Protein AF-A0AAN0LVA3-F1 (afdb_monomer_lite)

pLDDT: mean 95.37, std 3.83, range [64.94, 98.25]

Secondary structure (DSSP, 8-state):
----TTPBPPTTSS-SBHHHHHHHHHHTT--------GGGBHHHHHHHHHHH-------B-HHHHHT-S--------HHHHHHHHHT-

Sequence (88 aa):
MIDELAHTNAPGVRHHKRYQDIEELLHNGINVYTTVNIQHIESLNDVVEVITGVVVNERVPDRIFDEAETIALIDIAPRDLIDRLHAW

Structure (mmCIF, N/CA/C/O backbone):
data_AF-A0AAN0LVA3-F1
#
_entry.id   AF-A0AAN0LVA3-F1
#
loop_
_atom_site.group_PDB
_atom_site.id
_atom_site.type_symbol
_atom_site.label_atom_id
_atom_site.label_alt_id
_atom_site.label_comp_id
_atom_site.label_asym_id
_atom_site.label_entity_id
_atom_site.label_seq_id
_atom_site.pdbx_PDB_ins_code
_atom_site.Cartn_x
_atom_site.Cartn_y
_atom_site.Cartn_z
_atom_site.occupancy
_atom_site.B_iso_or_equiv
_atom_site.auth_seq_id
_atom_site.auth_comp_id
_atom_site.auth_asym_id
_atom_site.auth_atom_id
_atom_site.pdbx_PDB_model_num
ATOM 1 N N . MET A 1 1 ? -10.098 11.058 1.779 1.00 89.25 1 MET A N 1
ATOM 2 C CA . MET A 1 1 ? -8.944 10.468 1.073 1.00 89.25 1 MET A CA 1
ATOM 3 C C . MET A 1 1 ? -7.782 10.453 2.042 1.00 89.25 1 MET A C 1
ATOM 5 O O . MET A 1 1 ? -7.601 11.448 2.734 1.00 89.25 1 MET A O 1
ATOM 9 N N . ILE A 1 2 ? -7.085 9.328 2.145 1.00 95.75 2 ILE A N 1
ATOM 10 C CA . ILE A 1 2 ? -5.951 9.108 3.045 1.00 95.75 2 ILE A CA 1
ATOM 11 C C . ILE A 1 2 ? -4.893 8.366 2.233 1.00 95.75 2 ILE A C 1
ATOM 13 O O . ILE A 1 2 ? -5.130 7.226 1.855 1.00 95.75 2 ILE A O 1
ATOM 17 N N . ASP A 1 3 ? -3.754 8.985 1.947 1.00 95.94 3 ASP A N 1
ATOM 18 C CA . ASP A 1 3 ? -2.699 8.348 1.149 1.00 95.94 3 ASP A CA 1
ATOM 19 C C . ASP A 1 3 ? -1.844 7.364 1.961 1.00 95.94 3 ASP A C 1
ATOM 21 O O . ASP A 1 3 ? -1.874 7.366 3.191 1.00 95.94 3 ASP A O 1
ATOM 25 N N . GLU A 1 4 ? -1.067 6.536 1.260 1.00 95.25 4 GLU A N 1
ATOM 26 C CA . GLU A 1 4 ? -0.063 5.612 1.814 1.00 95.25 4 GLU A CA 1
ATOM 27 C C . GLU A 1 4 ? -0.621 4.619 2.848 1.00 95.25 4 GLU A C 1
ATOM 29 O O . GLU A 1 4 ? -0.253 4.626 4.023 1.00 95.25 4 GLU A O 1
ATOM 34 N N . LEU A 1 5 ? -1.481 3.705 2.410 1.00 97.12 5 LEU A N 1
ATOM 35 C CA . LEU A 1 5 ? -2.095 2.669 3.252 1.00 97.12 5 LEU A CA 1
ATOM 36 C C . LEU A 1 5 ? -1.102 1.917 4.165 1.00 97.12 5 LEU A C 1
ATOM 38 O O . LEU A 1 5 ? -1.420 1.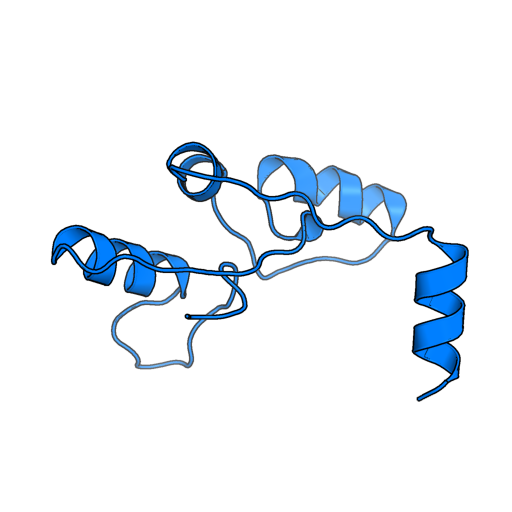582 5.307 1.00 97.12 5 LEU A O 1
ATOM 42 N N . ALA A 1 6 ? 0.108 1.657 3.667 1.00 97.31 6 ALA A N 1
ATOM 43 C CA . ALA A 1 6 ? 1.141 0.902 4.371 1.00 97.31 6 ALA A CA 1
ATOM 44 C C . ALA A 1 6 ? 1.921 1.709 5.421 1.00 97.31 6 ALA A C 1
ATOM 46 O O . ALA A 1 6 ? 2.763 1.135 6.116 1.00 97.31 6 ALA A O 1
ATOM 47 N N . HIS A 1 7 ? 1.655 3.007 5.555 1.00 97.75 7 HIS A N 1
ATOM 48 C CA . HIS A 1 7 ? 2.407 3.905 6.420 1.00 97.75 7 HIS A CA 1
ATOM 49 C C . HIS A 1 7 ? 2.415 3.453 7.889 1.00 97.75 7 HIS A C 1
ATOM 51 O O . HIS A 1 7 ? 1.418 2.971 8.443 1.00 97.75 7 HIS A O 1
ATOM 57 N N . THR A 1 8 ? 3.568 3.615 8.530 1.00 97.88 8 THR A N 1
ATOM 58 C CA . THR A 1 8 ? 3.761 3.470 9.972 1.00 97.88 8 THR A CA 1
ATOM 59 C C . THR A 1 8 ? 3.571 4.820 10.627 1.00 97.88 8 THR A C 1
ATOM 61 O O . THR A 1 8 ? 4.326 5.754 10.373 1.00 97.88 8 THR A O 1
ATOM 64 N N . ASN A 1 9 ? 2.558 4.925 11.477 1.00 97.75 9 ASN A N 1
ATOM 65 C CA . ASN A 1 9 ? 2.233 6.191 12.103 1.00 97.75 9 ASN A CA 1
ATOM 66 C C . ASN A 1 9 ? 3.319 6.627 13.100 1.00 97.75 9 ASN A C 1
ATOM 68 O O . ASN A 1 9 ? 4.106 5.824 13.607 1.00 97.75 9 ASN A O 1
ATOM 72 N N . ALA A 1 10 ? 3.332 7.924 13.409 1.00 97.25 10 ALA A N 1
ATOM 73 C CA . ALA A 1 10 ? 4.277 8.500 14.356 1.00 97.25 10 ALA A CA 1
ATOM 74 C C . ALA A 1 10 ? 4.175 7.853 15.758 1.00 97.25 10 ALA A C 1
ATOM 76 O O . ALA A 1 10 ? 3.086 7.480 16.199 1.00 97.25 10 ALA A O 1
ATOM 77 N N . PRO A 1 11 ? 5.280 7.766 16.519 1.00 96.62 11 PRO A N 1
ATOM 78 C CA . PRO A 1 11 ? 5.241 7.243 17.880 1.00 96.62 11 PRO A CA 1
ATOM 79 C C . PRO A 1 11 ? 4.254 8.004 18.778 1.00 96.62 11 PRO A C 1
ATOM 81 O O . PRO A 1 11 ? 4.164 9.229 18.725 1.00 96.62 11 PRO A O 1
ATOM 84 N N . GLY A 1 12 ? 3.548 7.277 19.648 1.00 95.44 12 GLY A N 1
ATOM 85 C CA . GLY A 1 12 ? 2.626 7.858 20.631 1.00 95.44 12 GLY A CA 1
ATOM 86 C C . GLY A 1 12 ? 1.217 8.159 20.110 1.00 95.44 12 GLY A C 1
ATOM 87 O O . GLY A 1 12 ? 0.370 8.581 20.897 1.00 95.44 12 GLY A O 1
ATOM 88 N N . VAL A 1 13 ? 0.938 7.919 18.826 1.00 96.62 13 VAL A N 1
ATOM 89 C CA . VAL A 1 13 ? -0.437 7.926 18.309 1.00 96.62 13 VAL A CA 1
ATOM 90 C C . VAL A 1 13 ? -1.156 6.612 18.629 1.00 96.62 13 VAL A C 1
ATOM 92 O O . VAL A 1 13 ? -0.529 5.608 18.965 1.00 96.62 13 VAL A O 1
ATOM 95 N N . ARG A 1 14 ? -2.492 6.634 18.555 1.00 97.06 14 ARG A N 1
ATOM 96 C CA . ARG A 1 14 ? -3.359 5.523 18.978 1.00 97.06 14 ARG A CA 1
ATOM 97 C C . ARG A 1 14 ? -3.066 4.216 18.238 1.00 97.06 14 ARG A C 1
ATOM 99 O O . ARG A 1 14 ? -2.985 3.170 18.877 1.00 97.06 14 ARG A O 1
ATOM 106 N N . HIS A 1 15 ? -2.937 4.289 16.917 1.00 98.0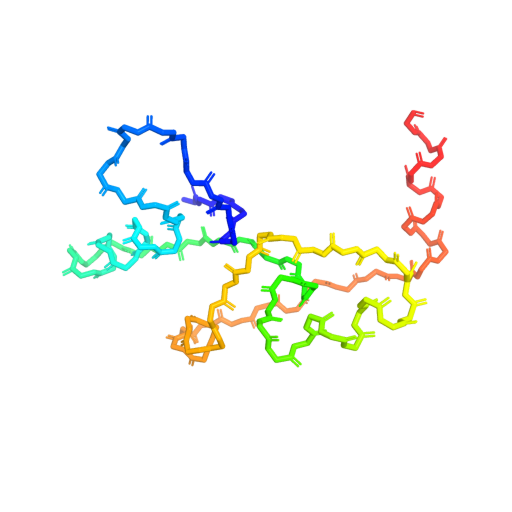6 15 HIS A N 1
ATOM 107 C CA . HIS A 1 15 ? -2.715 3.140 16.045 1.00 98.06 15 HIS A CA 1
ATOM 108 C C . HIS A 1 15 ? -1.307 3.170 15.468 1.00 98.06 15 HIS A C 1
ATOM 110 O O . HIS A 1 15 ? -0.828 4.220 15.048 1.00 98.06 15 HIS A O 1
ATOM 116 N N . HIS A 1 16 ? -0.647 2.016 15.407 1.00 97.25 16 HIS A N 1
ATOM 117 C CA . HIS A 1 16 ? 0.722 1.915 14.896 1.00 97.25 16 HIS A CA 1
ATOM 118 C C . HIS A 1 16 ? 0.784 2.028 13.364 1.00 97.25 16 HIS A C 1
ATOM 120 O O . HIS A 1 16 ? 1.791 2.470 12.810 1.00 97.25 16 HIS A O 1
ATOM 126 N N . LYS A 1 17 ? -0.279 1.626 12.660 1.00 98.00 17 LYS A N 1
ATOM 127 C CA . LYS A 1 17 ? -0.335 1.582 11.194 1.00 98.00 17 LYS A CA 1
ATOM 128 C C . LYS A 1 17 ? -1.528 2.367 10.665 1.00 98.00 17 LYS A C 1
ATOM 130 O O . LYS A 1 17 ? -2.619 2.275 11.220 1.00 98.00 17 LYS A O 1
ATOM 135 N N . ARG A 1 18 ? -1.348 3.032 9.522 1.00 97.88 18 ARG A N 1
ATOM 136 C CA . ARG A 1 18 ? -2.408 3.819 8.876 1.00 97.88 18 ARG A CA 1
ATOM 137 C C . ARG A 1 18 ? -3.610 2.977 8.446 1.00 97.88 18 ARG A C 1
ATOM 139 O O . ARG A 1 18 ? -4.740 3.445 8.541 1.00 97.88 18 ARG A O 1
ATOM 146 N N . TYR A 1 19 ? -3.405 1.715 8.053 1.00 97.62 19 TYR A N 1
ATOM 147 C CA . TYR A 1 19 ? -4.529 0.819 7.760 1.00 97.62 19 TYR A CA 1
ATOM 148 C C . TYR A 1 19 ? -5.459 0.608 8.967 1.00 97.62 19 TYR A C 1
ATOM 150 O O . TYR A 1 19 ? -6.651 0.426 8.769 1.00 97.62 19 TYR A O 1
ATOM 158 N N . GLN A 1 20 ? -4.954 0.688 10.204 1.00 98.19 20 GLN A N 1
ATOM 159 C CA . GLN A 1 20 ? -5.777 0.536 11.411 1.00 98.19 20 GLN A CA 1
ATOM 160 C C . GLN A 1 20 ? -6.646 1.777 11.650 1.00 98.19 20 GLN A C 1
ATOM 162 O O . GLN A 1 20 ? -7.797 1.653 12.066 1.00 98.19 20 GLN A O 1
ATOM 167 N N . ASP A 1 21 ? -6.127 2.973 11.339 1.00 97.94 21 ASP A N 1
ATOM 168 C CA . ASP A 1 21 ? -6.943 4.193 11.328 1.00 97.94 21 ASP A CA 1
ATOM 169 C C . ASP A 1 21 ? -8.072 4.066 10.294 1.00 97.94 21 ASP A C 1
ATOM 171 O O . ASP A 1 21 ? -9.215 4.434 10.557 1.00 97.94 21 ASP A O 1
ATOM 175 N N . ILE A 1 22 ? -7.760 3.516 9.116 1.00 97.50 22 ILE A N 1
ATOM 176 C CA . ILE A 1 22 ? -8.736 3.289 8.045 1.00 97.50 22 ILE A CA 1
ATOM 177 C C . ILE A 1 22 ? -9.790 2.26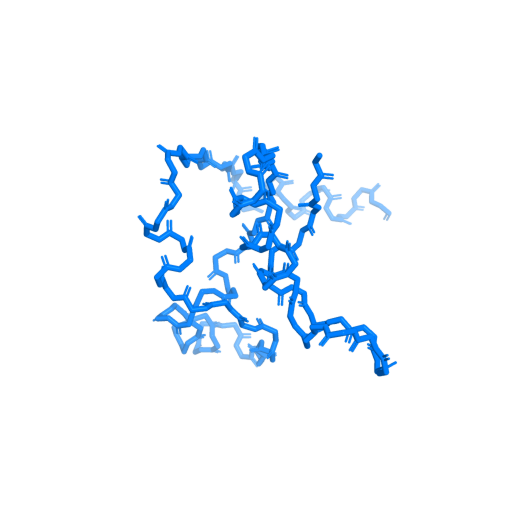3 8.473 1.00 97.50 22 ILE A C 1
ATOM 179 O O . ILE A 1 22 ? -10.975 2.528 8.290 1.00 97.50 22 ILE A O 1
ATOM 183 N N . GLU A 1 23 ? -9.401 1.146 9.092 1.00 97.69 23 GLU A N 1
ATOM 184 C CA . GLU A 1 23 ? -10.341 0.166 9.655 1.00 97.69 23 GLU A CA 1
ATOM 185 C C . GLU A 1 23 ? -11.294 0.816 10.673 1.00 97.69 23 GLU A C 1
ATOM 187 O O . GLU A 1 23 ? -12.499 0.560 10.643 1.00 97.69 23 GLU A O 1
ATOM 192 N N . GLU A 1 24 ? -10.795 1.708 11.537 1.00 98.00 24 GLU A N 1
ATOM 193 C CA . GLU A 1 24 ? -11.642 2.452 12.476 1.00 98.00 24 GLU A CA 1
ATOM 194 C C . GLU A 1 24 ? -12.621 3.392 11.754 1.00 98.00 24 GLU A C 1
ATOM 196 O O . GLU A 1 24 ? -13.795 3.462 12.125 1.00 98.00 24 GLU A O 1
ATOM 201 N N . LEU A 1 25 ? -12.183 4.102 10.712 1.00 97.94 25 LEU A N 1
ATOM 202 C CA . LEU A 1 25 ? -13.068 4.957 9.913 1.00 97.94 25 LEU A CA 1
ATOM 203 C C . LEU A 1 25 ? -14.161 4.140 9.211 1.00 97.94 25 LEU A C 1
ATOM 205 O O . LEU A 1 25 ? -15.337 4.506 9.285 1.00 97.94 25 LEU A O 1
ATOM 209 N N . LEU A 1 26 ? -13.793 3.010 8.605 1.00 97.31 26 LEU A N 1
ATOM 210 C CA . LEU A 1 26 ? -14.729 2.096 7.950 1.00 97.31 26 LEU A CA 1
ATOM 211 C C . LEU A 1 26 ? -15.743 1.523 8.951 1.00 97.31 26 LEU A C 1
ATOM 213 O O . LEU A 1 26 ? -16.938 1.496 8.661 1.00 97.31 26 LEU A O 1
ATOM 217 N N . HIS A 1 27 ? -15.307 1.155 10.162 1.00 97.44 27 HIS A N 1
ATOM 218 C CA . HIS A 1 27 ? -16.200 0.685 11.229 1.00 97.44 27 HIS A CA 1
ATOM 219 C C . HIS A 1 27 ? -17.236 1.741 11.653 1.00 97.44 27 HIS A C 1
ATOM 221 O O . HIS A 1 27 ? -18.344 1.400 12.064 1.00 97.44 27 HIS A O 1
ATOM 227 N N . ASN A 1 28 ? -16.907 3.026 11.506 1.00 98.12 28 ASN A N 1
ATOM 228 C CA . ASN A 1 28 ? -17.817 4.146 11.754 1.00 98.12 28 ASN A CA 1
ATOM 229 C C . ASN A 1 28 ? -18.660 4.538 10.522 1.00 98.12 28 ASN A C 1
ATOM 231 O O . ASN A 1 28 ? -19.331 5.571 10.540 1.00 98.12 28 ASN A O 1
ATOM 235 N N . GLY A 1 29 ? -18.637 3.739 9.451 1.00 97.56 29 GLY A N 1
ATOM 236 C CA . GLY A 1 29 ? -19.401 3.987 8.226 1.00 97.56 29 GLY A CA 1
ATOM 237 C C . GLY A 1 29 ? -18.824 5.093 7.339 1.00 97.56 29 GLY A C 1
ATOM 238 O O . GLY A 1 29 ? -19.549 5.658 6.520 1.00 97.56 29 GLY A O 1
ATOM 239 N N . ILE A 1 30 ? -17.542 5.435 7.502 1.00 98.25 30 ILE A N 1
ATOM 240 C CA . ILE A 1 30 ? -16.860 6.444 6.688 1.00 98.25 30 ILE A CA 1
ATOM 241 C C . ILE A 1 30 ? -16.105 5.744 5.562 1.00 98.25 30 ILE A C 1
ATOM 243 O O . ILE A 1 30 ? -15.145 5.019 5.803 1.00 98.25 30 ILE A O 1
ATOM 247 N N . ASN A 1 31 ? -16.495 6.025 4.320 1.00 97.50 31 ASN A N 1
ATOM 248 C CA . ASN A 1 31 ? -15.805 5.506 3.141 1.00 97.50 31 ASN A CA 1
ATOM 249 C C . ASN A 1 31 ? -14.431 6.168 2.974 1.00 97.50 31 ASN A C 1
ATOM 251 O O . ASN A 1 31 ? -14.303 7.396 3.052 1.00 97.50 31 ASN A O 1
ATOM 255 N N . VAL A 1 32 ? -13.408 5.366 2.679 1.00 97.69 32 VAL A N 1
ATOM 256 C CA . VAL A 1 32 ? -12.029 5.836 2.522 1.00 97.69 32 VAL A CA 1
ATOM 257 C C . VAL A 1 32 ? -11.493 5.479 1.139 1.00 97.69 32 VAL A C 1
ATOM 259 O O . VAL A 1 32 ? -11.561 4.338 0.705 1.00 97.69 32 VAL A O 1
ATOM 262 N N . TYR A 1 33 ? -10.901 6.472 0.478 1.00 97.69 33 TYR A N 1
ATOM 263 C CA . TYR A 1 33 ? -10.026 6.276 -0.677 1.00 97.69 33 TYR A CA 1
ATOM 264 C C . TYR A 1 33 ? -8.577 6.348 -0.210 1.00 97.69 33 TYR A C 1
ATOM 266 O O . TYR A 1 33 ? -8.235 7.288 0.520 1.00 97.69 33 TYR A O 1
ATOM 274 N N . THR A 1 34 ? -7.753 5.396 -0.643 1.00 97.75 34 THR A N 1
ATOM 275 C CA . THR A 1 34 ? -6.334 5.311 -0.288 1.00 97.75 34 THR A CA 1
ATOM 276 C C . THR A 1 34 ? -5.471 4.859 -1.460 1.00 97.75 34 THR A C 1
ATOM 278 O O . THR A 1 34 ? -5.982 4.444 -2.500 1.00 97.75 34 THR A O 1
ATOM 281 N N . THR A 1 35 ? -4.159 4.976 -1.292 1.00 97.12 35 THR A N 1
ATOM 282 C CA . THR A 1 35 ? -3.140 4.627 -2.280 1.00 97.12 35 THR A CA 1
ATOM 283 C C . THR A 1 35 ? -2.122 3.679 -1.654 1.00 97.12 35 THR A C 1
ATOM 285 O O . THR A 1 35 ? -1.770 3.799 -0.478 1.00 97.12 35 THR A O 1
ATOM 288 N N . VAL A 1 36 ? -1.645 2.708 -2.433 1.00 96.12 36 VAL A N 1
ATOM 289 C CA . VAL A 1 36 ? -0.618 1.755 -2.001 1.00 96.12 36 VAL A CA 1
ATOM 290 C C . VAL A 1 36 ? 0.215 1.305 -3.196 1.00 96.12 36 VAL A C 1
ATOM 292 O O . VAL A 1 36 ? -0.323 1.036 -4.266 1.00 96.12 36 VAL A O 1
ATOM 295 N N . ASN A 1 37 ? 1.532 1.215 -3.010 1.00 95.31 37 ASN A N 1
ATOM 296 C CA . ASN A 1 37 ? 2.417 0.555 -3.969 1.00 95.31 37 ASN A CA 1
ATOM 297 C C . ASN A 1 37 ? 2.534 -0.932 -3.617 1.00 95.31 37 ASN A C 1
ATOM 299 O O . ASN A 1 37 ? 2.669 -1.279 -2.442 1.00 95.31 37 ASN A O 1
ATOM 303 N N . ILE A 1 38 ? 2.566 -1.803 -4.628 1.00 93.50 38 ILE A N 1
ATOM 304 C CA . ILE A 1 38 ? 2.552 -3.267 -4.447 1.00 93.50 38 ILE A CA 1
ATOM 305 C C . ILE A 1 38 ? 3.696 -3.806 -3.574 1.00 93.50 38 ILE A C 1
ATOM 307 O O . ILE A 1 38 ? 3.532 -4.821 -2.911 1.00 93.50 38 ILE A O 1
ATOM 311 N N . GLN A 1 39 ? 4.829 -3.099 -3.510 1.00 95.12 39 GLN A N 1
ATOM 312 C CA . GLN A 1 39 ? 5.993 -3.463 -2.691 1.00 95.12 39 GLN A CA 1
ATOM 313 C C . GLN A 1 39 ? 5.706 -3.550 -1.185 1.00 95.12 39 GLN A C 1
ATOM 315 O O . GLN A 1 39 ? 6.468 -4.162 -0.437 1.00 95.12 39 GLN A O 1
ATOM 320 N N . HIS A 1 40 ? 4.623 -2.916 -0.735 1.00 96.38 40 HIS A N 1
ATOM 321 C CA . HIS A 1 40 ? 4.226 -2.914 0.664 1.00 96.38 40 HIS A CA 1
ATOM 322 C C . HIS A 1 40 ? 3.285 -4.070 1.030 1.00 96.38 40 HIS A C 1
ATOM 324 O O . HIS A 1 40 ? 3.042 -4.277 2.216 1.00 96.38 40 HIS A O 1
ATOM 330 N N . ILE A 1 41 ? 2.748 -4.807 0.053 1.00 96.00 41 ILE A N 1
ATOM 331 C CA . ILE A 1 41 ? 1.878 -5.962 0.314 1.00 96.00 41 ILE A CA 1
ATOM 332 C C . ILE A 1 41 ? 2.742 -7.105 0.848 1.00 96.00 41 ILE A C 1
ATOM 334 O O . ILE A 1 41 ? 3.755 -7.448 0.234 1.00 96.00 41 ILE A O 1
ATOM 338 N N . GLU A 1 42 ? 2.362 -7.673 1.995 1.00 95.06 42 GLU A N 1
ATOM 339 C CA . GLU A 1 42 ? 3.167 -8.674 2.709 1.00 95.06 42 GLU A CA 1
ATOM 340 C C . GLU A 1 42 ? 3.566 -9.862 1.825 1.00 95.06 42 GLU A C 1
ATOM 342 O O . GLU A 1 42 ? 4.755 -10.178 1.760 1.00 95.06 42 GLU A O 1
ATOM 347 N N . SER A 1 43 ? 2.632 -10.458 1.078 1.00 95.38 43 SER A N 1
ATOM 348 C CA . SER A 1 43 ? 2.939 -11.583 0.179 1.00 95.38 43 SER A CA 1
ATOM 349 C C . SER A 1 43 ? 3.881 -11.253 -0.987 1.00 95.38 43 SER A C 1
ATOM 351 O O . SER A 1 43 ? 4.532 -12.152 -1.522 1.00 95.38 43 SER A O 1
ATOM 353 N N . LEU A 1 44 ? 3.972 -9.984 -1.396 1.00 93.50 44 LEU A N 1
ATOM 354 C CA . LEU A 1 44 ? 4.793 -9.545 -2.532 1.00 93.50 44 LEU A CA 1
ATOM 355 C C . LEU A 1 44 ? 6.158 -9.002 -2.107 1.00 93.50 44 LEU A C 1
ATOM 357 O O . LEU A 1 44 ? 7.046 -8.837 -2.946 1.00 93.50 44 LEU A O 1
ATOM 361 N N . ASN A 1 45 ? 6.331 -8.724 -0.818 1.00 91.69 45 ASN A N 1
ATOM 362 C CA . ASN A 1 45 ? 7.497 -8.039 -0.286 1.00 91.69 45 ASN A CA 1
ATOM 363 C C . ASN A 1 45 ? 8.807 -8.778 -0.595 1.00 91.69 45 ASN A C 1
ATOM 365 O O . ASN A 1 45 ? 9.728 -8.176 -1.144 1.00 91.69 45 ASN A O 1
ATOM 369 N N . ASP A 1 46 ? 8.851 -10.088 -0.335 1.00 89.75 46 ASP A N 1
ATOM 370 C CA . ASP A 1 46 ? 10.047 -10.914 -0.543 1.00 89.75 46 ASP A CA 1
ATOM 371 C C . ASP A 1 46 ? 10.456 -10.958 -2.024 1.00 89.75 46 ASP A C 1
ATOM 373 O O . ASP A 1 46 ? 11.637 -10.899 -2.364 1.00 89.75 46 ASP A O 1
ATOM 377 N N . VAL A 1 47 ? 9.476 -11.012 -2.932 1.00 94.31 47 VAL A N 1
ATOM 378 C CA . VAL A 1 47 ? 9.728 -11.000 -4.380 1.00 94.31 47 VAL A CA 1
ATOM 379 C C . VAL A 1 47 ? 10.312 -9.656 -4.810 1.00 94.31 47 VAL A C 1
ATOM 381 O O . VAL A 1 47 ? 11.269 -9.617 -5.586 1.00 94.31 47 VAL A O 1
ATOM 384 N N . VAL A 1 48 ? 9.772 -8.550 -4.294 1.00 93.31 48 VAL A N 1
ATOM 385 C CA . VAL A 1 48 ? 10.288 -7.209 -4.590 1.00 93.31 48 VAL A CA 1
ATOM 386 C C . VAL A 1 48 ? 11.700 -7.025 -4.041 1.00 93.31 48 VAL A C 1
ATOM 388 O O . VAL A 1 48 ? 12.555 -6.496 -4.756 1.00 93.31 48 VAL A O 1
ATOM 391 N N . GLU A 1 49 ? 11.980 -7.495 -2.826 1.00 93.12 49 GLU A N 1
ATOM 392 C CA . GLU A 1 49 ? 13.317 -7.434 -2.232 1.00 93.12 49 GLU A CA 1
ATOM 393 C C . GLU A 1 49 ? 14.334 -8.230 -3.063 1.00 93.12 49 GLU A C 1
ATOM 395 O O . GLU A 1 49 ? 15.407 -7.716 -3.368 1.00 93.12 49 GLU A O 1
ATOM 400 N N . VAL A 1 50 ? 13.986 -9.435 -3.526 1.00 95.31 50 VAL A N 1
ATOM 401 C CA . VAL A 1 50 ? 14.863 -10.247 -4.392 1.00 95.31 50 VAL A CA 1
ATO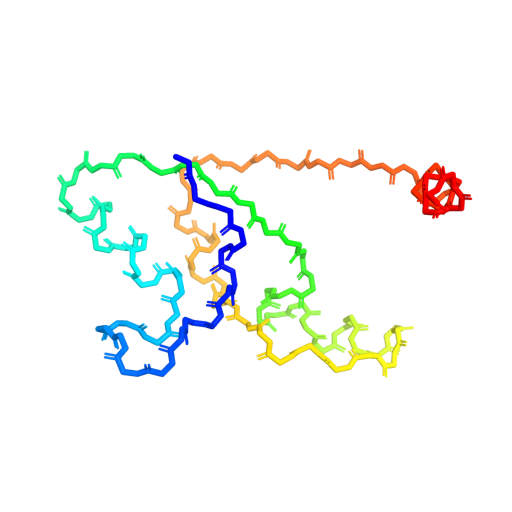M 402 C C . VAL A 1 50 ? 15.170 -9.550 -5.720 1.00 95.31 50 VAL A C 1
ATOM 404 O O . VAL A 1 50 ? 16.304 -9.605 -6.197 1.00 95.31 50 VAL A O 1
ATOM 407 N N . ILE A 1 51 ? 14.178 -8.901 -6.333 1.00 94.31 51 ILE A N 1
ATOM 408 C CA . ILE A 1 51 ? 14.340 -8.239 -7.636 1.00 94.31 51 ILE A CA 1
ATOM 409 C C . ILE A 1 51 ? 15.146 -6.943 -7.508 1.00 94.31 51 ILE A C 1
ATOM 411 O O . ILE A 1 51 ? 15.963 -6.634 -8.375 1.00 94.31 51 ILE A O 1
ATOM 415 N N . THR A 1 52 ? 14.893 -6.163 -6.458 1.00 93.25 52 THR A N 1
ATOM 416 C CA . THR A 1 52 ? 15.417 -4.793 -6.330 1.00 93.25 52 THR A CA 1
ATOM 417 C C . THR A 1 52 ? 16.631 -4.683 -5.410 1.00 93.25 52 THR A C 1
ATOM 419 O O . THR A 1 52 ? 17.372 -3.706 -5.499 1.00 93.25 52 THR A O 1
ATOM 422 N N . GLY A 1 53 ? 16.839 -5.652 -4.516 1.00 94.75 53 GLY A N 1
ATOM 423 C CA . GLY A 1 53 ? 17.802 -5.578 -3.417 1.00 94.75 53 GLY A CA 1
ATOM 424 C C . GLY A 1 53 ? 17.424 -4.572 -2.322 1.00 94.75 53 GLY A C 1
ATOM 425 O O . GLY A 1 53 ? 18.244 -4.294 -1.448 1.00 94.75 53 GLY A O 1
ATOM 426 N N . VAL A 1 54 ? 16.219 -3.990 -2.374 1.00 93.94 54 VAL A N 1
ATOM 427 C CA . VAL A 1 54 ? 15.751 -2.970 -1.428 1.00 93.94 54 VAL A CA 1
ATOM 428 C C . VAL A 1 54 ? 14.796 -3.593 -0.417 1.00 93.94 54 VAL A C 1
ATOM 430 O O . VAL A 1 54 ? 13.758 -4.139 -0.782 1.00 93.94 54 VAL A O 1
ATOM 433 N N . VAL A 1 55 ? 15.124 -3.444 0.868 1.00 92.25 55 VAL A N 1
ATOM 434 C CA . VAL A 1 55 ? 14.277 -3.894 1.979 1.00 92.25 55 VAL A CA 1
ATOM 435 C C . VAL A 1 55 ? 13.155 -2.885 2.221 1.00 92.25 55 VAL A C 1
ATOM 437 O O . VAL A 1 55 ? 13.410 -1.709 2.498 1.00 92.25 55 VAL A O 1
ATOM 440 N N . VAL A 1 56 ? 11.906 -3.349 2.179 1.00 93.75 56 VAL A N 1
ATOM 441 C CA . VAL A 1 56 ? 10.720 -2.524 2.453 1.00 93.75 56 VAL A CA 1
ATOM 442 C C . VAL A 1 56 ? 10.159 -2.870 3.836 1.00 93.75 56 VAL A C 1
ATOM 444 O O . VAL A 1 56 ? 9.545 -3.918 4.041 1.00 93.75 56 VAL A O 1
ATOM 447 N N . ASN A 1 57 ? 10.376 -1.960 4.790 1.00 92.50 57 ASN A N 1
ATOM 448 C CA . ASN A 1 57 ? 9.996 -2.140 6.198 1.00 92.50 57 ASN A CA 1
ATOM 449 C C . ASN A 1 57 ? 8.518 -1.835 6.475 1.00 92.50 57 ASN A C 1
ATOM 451 O O . ASN A 1 57 ? 7.913 -2.398 7.386 1.00 92.50 57 ASN A O 1
ATOM 455 N N . GLU A 1 58 ? 7.927 -0.922 5.707 1.00 95.75 58 GLU A N 1
ATOM 456 C CA . GLU A 1 58 ? 6.514 -0.591 5.841 1.00 95.75 58 GLU A CA 1
ATOM 457 C C . GLU A 1 58 ? 5.672 -1.600 5.074 1.00 95.75 58 GLU A C 1
ATOM 459 O O . GLU A 1 58 ? 5.740 -1.660 3.849 1.00 95.75 58 GLU A O 1
ATOM 464 N N . ARG A 1 59 ? 4.891 -2.395 5.805 1.00 94.75 59 ARG A N 1
ATOM 465 C CA . ARG A 1 59 ? 4.075 -3.469 5.237 1.00 94.75 59 ARG A CA 1
ATOM 466 C C . ARG A 1 59 ? 2.596 -3.306 5.584 1.00 94.75 59 ARG A C 1
ATOM 468 O O . ARG A 1 59 ? 2.258 -2.726 6.625 1.00 94.75 59 ARG A O 1
ATOM 475 N N . VAL A 1 60 ? 1.742 -3.819 4.703 1.00 96.19 60 VAL A N 1
ATOM 476 C CA . VAL A 1 60 ? 0.299 -3.970 4.895 1.00 96.19 60 VAL A CA 1
ATOM 477 C C . VAL A 1 60 ? -0.086 -5.446 4.712 1.00 96.19 60 VAL A C 1
ATOM 479 O O . VAL A 1 60 ? 0.327 -6.048 3.717 1.00 96.19 60 VAL A O 1
ATOM 482 N N . PRO A 1 61 ? -0.865 -6.034 5.639 1.00 97.19 61 PRO A N 1
ATOM 483 C CA . PRO A 1 61 ? -1.355 -7.399 5.487 1.00 97.19 61 PRO A CA 1
ATOM 484 C C . PRO A 1 61 ? -2.239 -7.555 4.253 1.00 97.19 61 PRO A C 1
ATOM 486 O O . PRO A 1 61 ? -3.096 -6.705 4.003 1.00 97.19 61 PRO A O 1
ATOM 489 N N . ASP A 1 62 ? -2.099 -8.676 3.549 1.00 96.31 62 ASP A N 1
ATOM 490 C CA . ASP A 1 62 ? -2.890 -9.009 2.358 1.00 96.31 62 ASP A CA 1
ATOM 491 C C . ASP A 1 62 ? -4.400 -8.862 2.586 1.00 96.31 62 ASP A C 1
ATOM 493 O O . ASP A 1 62 ? -5.089 -8.279 1.755 1.00 96.31 62 ASP A O 1
ATOM 497 N N . ARG A 1 63 ? -4.899 -9.249 3.771 1.00 96.62 63 ARG A N 1
ATOM 498 C CA . ARG A 1 63 ? -6.328 -9.130 4.117 1.00 96.62 63 ARG A CA 1
ATOM 499 C C . ARG A 1 63 ? -6.886 -7.715 3.935 1.00 96.62 63 ARG A C 1
ATOM 501 O O . ARG A 1 63 ? -8.030 -7.563 3.542 1.00 96.62 63 ARG A O 1
ATOM 508 N N . ILE A 1 64 ? -6.089 -6.675 4.202 1.00 95.25 64 ILE A N 1
ATOM 509 C CA . ILE A 1 64 ? -6.545 -5.282 4.079 1.00 95.25 64 ILE A CA 1
ATOM 510 C C . ILE A 1 64 ? -6.792 -4.941 2.608 1.00 95.25 64 ILE A C 1
ATOM 512 O O . ILE A 1 64 ? -7.704 -4.184 2.286 1.00 95.25 64 ILE A O 1
ATOM 516 N N . PHE A 1 65 ? -5.963 -5.488 1.719 1.00 92.25 65 PHE A N 1
ATOM 517 C CA . PHE A 1 65 ? -6.135 -5.350 0.281 1.00 92.25 65 PHE A CA 1
ATOM 518 C C . PHE A 1 65 ? -7.313 -6.200 -0.218 1.00 92.25 65 PHE A C 1
ATOM 520 O O . PHE A 1 65 ? -8.125 -5.701 -0.991 1.00 92.25 65 PHE A O 1
ATOM 527 N N . ASP A 1 66 ? -7.453 -7.434 0.272 1.00 93.12 66 ASP A N 1
ATOM 528 C CA . ASP A 1 66 ? -8.531 -8.357 -0.111 1.00 93.12 66 ASP A CA 1
ATOM 529 C C . ASP A 1 66 ? -9.928 -7.885 0.332 1.00 93.12 66 ASP A C 1
ATOM 531 O O . ASP A 1 66 ? -10.925 -8.169 -0.330 1.00 93.12 66 ASP A O 1
ATOM 535 N N . GLU A 1 67 ? -10.013 -7.163 1.451 1.00 94.88 67 GLU A N 1
ATOM 536 C CA . GLU A 1 67 ? -11.256 -6.598 1.989 1.00 94.88 67 GLU A CA 1
ATOM 537 C C . GLU A 1 67 ? -11.713 -5.325 1.244 1.00 94.88 67 GLU A C 1
ATOM 539 O O . GLU A 1 67 ? -12.815 -4.826 1.491 1.00 94.88 67 GLU A O 1
ATOM 544 N N . ALA A 1 68 ? -10.902 -4.780 0.329 1.00 95.38 68 ALA A N 1
ATOM 545 C CA . ALA A 1 68 ? -11.248 -3.570 -0.407 1.00 95.38 68 ALA A CA 1
ATOM 546 C C . ALA A 1 68 ? -12.421 -3.808 -1.377 1.00 95.38 68 ALA A C 1
ATOM 548 O O . ALA A 1 68 ? -12.360 -4.653 -2.267 1.00 95.38 68 ALA A O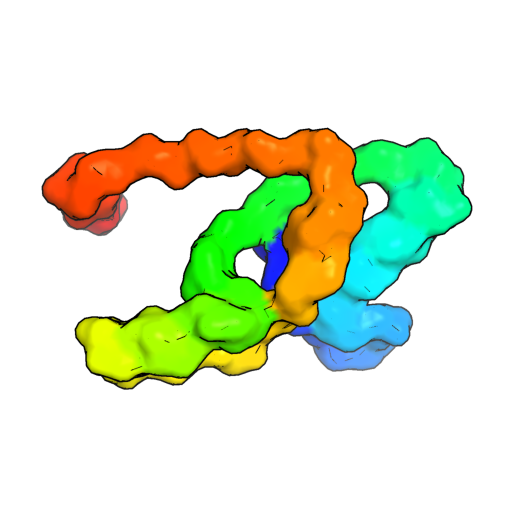 1
ATOM 549 N N . GLU A 1 69 ? -13.473 -2.990 -1.266 1.00 96.50 69 GLU A N 1
ATOM 550 C CA . GLU A 1 69 ? -14.647 -3.077 -2.150 1.00 96.50 69 GLU A CA 1
ATOM 551 C C . GLU A 1 69 ? -14.295 -2.804 -3.621 1.00 96.50 69 GLU A C 1
ATOM 553 O O . GLU A 1 69 ? -14.877 -3.383 -4.536 1.00 96.50 69 GLU A O 1
ATOM 558 N N . THR A 1 70 ? -13.362 -1.885 -3.873 1.00 95.50 70 THR A N 1
ATOM 559 C CA . THR A 1 70 ? -12.944 -1.511 -5.226 1.00 95.50 70 THR A CA 1
ATOM 560 C C . THR A 1 70 ? -11.446 -1.281 -5.272 1.00 95.50 70 THR A C 1
ATOM 562 O O . THR A 1 70 ? -10.889 -0.553 -4.451 1.00 95.50 70 THR A O 1
ATOM 565 N N . ILE A 1 71 ? -10.809 -1.856 -6.290 1.00 95.12 71 ILE A N 1
ATOM 566 C CA . ILE A 1 71 ? -9.376 -1.734 -6.542 1.00 95.12 71 ILE A CA 1
ATOM 567 C C . ILE A 1 71 ? -9.190 -1.184 -7.953 1.00 95.12 71 ILE A C 1
ATOM 569 O O . ILE A 1 71 ? -9.682 -1.753 -8.928 1.00 95.12 71 ILE A O 1
ATOM 573 N N . ALA A 1 72 ? -8.467 -0.072 -8.058 1.00 95.81 72 ALA A N 1
ATOM 574 C CA . ALA A 1 72 ? -8.062 0.512 -9.329 1.00 95.81 72 ALA A CA 1
ATOM 575 C C . ALA A 1 72 ? -6.547 0.355 -9.492 1.00 95.81 72 ALA A C 1
ATOM 577 O O . ALA A 1 72 ? -5.772 0.955 -8.748 1.00 95.81 72 ALA A O 1
ATOM 578 N N . LEU A 1 73 ? -6.127 -0.449 -10.471 1.00 94.88 73 LEU A N 1
ATOM 579 C CA . LEU A 1 73 ? -4.720 -0.560 -10.841 1.00 94.88 73 LEU A CA 1
ATOM 580 C C . LEU A 1 73 ? -4.308 0.686 -11.629 1.00 94.88 73 LEU A C 1
ATOM 582 O O . LEU A 1 73 ? -4.861 0.963 -12.694 1.00 94.88 73 LEU A O 1
ATOM 586 N N . ILE A 1 74 ? -3.326 1.416 -11.107 1.00 95.75 74 ILE A N 1
ATOM 587 C CA . ILE A 1 74 ? -2.700 2.538 -11.804 1.00 95.75 74 ILE A CA 1
ATOM 588 C C . ILE A 1 74 ? -1.399 2.033 -12.422 1.00 95.75 74 ILE A C 1
ATOM 590 O O . ILE A 1 74 ? -0.477 1.670 -11.696 1.00 95.75 74 ILE A O 1
ATOM 594 N N . ASP A 1 75 ? -1.346 1.998 -13.752 1.00 95.44 75 ASP A N 1
ATOM 595 C CA . ASP A 1 75 ? -0.198 1.499 -14.510 1.00 95.44 75 ASP A CA 1
ATOM 596 C C . ASP A 1 75 ? 0.552 2.635 -15.222 1.00 95.44 75 ASP A C 1
ATOM 598 O O . ASP A 1 75 ? -0.026 3.660 -15.597 1.00 95.44 75 ASP A O 1
ATOM 602 N N . ILE A 1 76 ? 1.857 2.448 -15.393 1.00 95.81 76 ILE A N 1
ATOM 603 C CA . ILE A 1 76 ? 2.749 3.335 -16.135 1.00 95.81 76 ILE A CA 1
ATOM 604 C C . ILE A 1 76 ? 3.912 2.515 -16.695 1.00 95.81 76 ILE A C 1
ATOM 606 O O . ILE A 1 76 ? 4.508 1.696 -15.994 1.00 95.81 76 ILE A O 1
ATOM 610 N N . ALA A 1 77 ? 4.281 2.761 -17.955 1.00 96.75 77 ALA A N 1
ATOM 611 C CA . ALA A 1 77 ? 5.433 2.090 -18.537 1.00 96.75 77 ALA A CA 1
ATOM 612 C C . ALA A 1 77 ? 6.711 2.454 -17.751 1.00 96.75 77 ALA A C 1
ATOM 614 O O . ALA A 1 77 ? 6.916 3.629 -17.427 1.00 96.75 77 ALA A O 1
ATOM 615 N N . PRO A 1 78 ? 7.627 1.497 -17.495 1.00 94.94 78 PRO A N 1
ATOM 616 C CA . PRO A 1 78 ? 8.842 1.769 -16.726 1.00 94.94 78 PRO A CA 1
ATOM 617 C C . PRO A 1 78 ? 9.667 2.935 -17.280 1.00 94.94 78 PRO A C 1
ATOM 619 O O . PRO A 1 78 ? 10.212 3.726 -16.514 1.00 94.94 78 PRO A O 1
ATOM 622 N N . ARG A 1 79 ? 9.726 3.074 -18.613 1.00 96.62 79 ARG A N 1
ATOM 623 C CA . ARG A 1 79 ? 10.442 4.174 -19.267 1.00 96.62 79 ARG A CA 1
ATOM 624 C C . ARG A 1 79 ? 9.851 5.536 -18.903 1.00 96.62 79 ARG A C 1
ATOM 626 O O . ARG A 1 79 ? 10.607 6.424 -18.526 1.00 96.62 79 ARG A O 1
ATOM 633 N N . ASP A 1 80 ? 8.528 5.666 -18.946 1.00 97.00 80 ASP A N 1
ATOM 634 C CA . ASP A 1 80 ? 7.837 6.921 -18.645 1.00 97.00 80 ASP A CA 1
ATOM 635 C C . ASP A 1 80 ? 8.010 7.315 -17.173 1.00 97.00 80 ASP A C 1
ATOM 637 O O . ASP A 1 80 ? 8.180 8.491 -16.856 1.00 97.00 80 ASP A O 1
ATOM 641 N N . LEU A 1 81 ? 8.012 6.338 -16.257 1.00 94.81 81 LEU A N 1
ATOM 642 C CA . LEU A 1 81 ? 8.258 6.599 -14.838 1.00 94.81 81 LEU A CA 1
ATOM 643 C C . LEU A 1 81 ? 9.698 7.076 -14.582 1.00 94.81 81 LEU A C 1
ATOM 645 O O . LEU A 1 81 ? 9.902 8.006 -13.802 1.00 94.81 81 LEU A O 1
ATOM 649 N N . ILE A 1 82 ? 10.684 6.486 -15.267 1.00 96.12 82 ILE A N 1
ATOM 650 C CA . ILE A 1 82 ? 12.088 6.924 -15.211 1.00 96.12 82 ILE A CA 1
ATOM 651 C C . ILE A 1 82 ? 12.238 8.338 -15.782 1.00 96.12 82 ILE A C 1
ATOM 653 O O . ILE A 1 82 ? 12.879 9.188 -15.166 1.00 96.12 82 ILE A O 1
ATOM 657 N N . ASP A 1 83 ? 11.616 8.619 -16.928 1.00 96.81 83 ASP A N 1
ATOM 658 C CA . ASP A 1 83 ? 11.661 9.948 -17.542 1.00 96.81 83 ASP A CA 1
ATOM 659 C C . ASP A 1 83 ? 11.007 11.003 -16.632 1.00 96.81 83 ASP A C 1
ATOM 661 O O . ASP A 1 83 ? 11.544 12.099 -16.472 1.00 96.81 83 ASP A O 1
ATOM 665 N N . ARG A 1 84 ? 9.909 10.655 -15.944 1.00 95.75 84 ARG A N 1
ATOM 666 C CA . ARG A 1 84 ? 9.299 11.512 -14.915 1.00 95.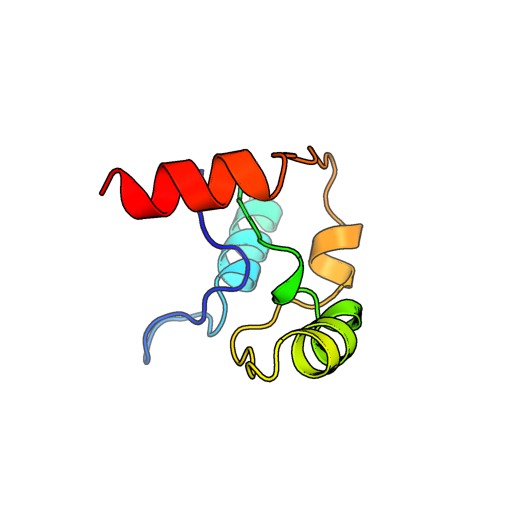75 84 ARG A CA 1
ATOM 667 C C . ARG A 1 84 ? 10.229 11.768 -13.737 1.00 95.75 84 ARG A C 1
ATOM 669 O O . ARG A 1 84 ? 10.267 12.898 -13.271 1.00 95.75 84 ARG A O 1
ATOM 676 N N . LEU A 1 85 ? 10.957 10.759 -13.260 1.00 94.31 85 LEU A N 1
ATOM 677 C CA . LEU A 1 85 ? 11.904 10.915 -12.153 1.00 94.31 85 LEU A CA 1
ATOM 678 C C . LEU A 1 85 ? 13.047 11.879 -12.509 1.00 94.31 85 LEU A C 1
ATOM 680 O O . LEU A 1 85 ? 13.471 12.657 -11.663 1.00 94.31 85 LEU A O 1
ATOM 684 N N . HIS A 1 86 ? 13.530 11.852 -13.754 1.00 95.38 86 HIS A N 1
ATOM 685 C CA . HIS A 1 86 ? 14.595 12.742 -14.232 1.00 95.38 86 HIS A CA 1
ATOM 686 C C . HIS A 1 86 ? 14.138 14.167 -14.560 1.00 95.38 86 HIS A C 1
ATOM 688 O O . HIS A 1 86 ? 14.977 15.052 -14.711 1.00 95.38 86 HIS A O 1
ATOM 694 N N . ALA A 1 87 ? 12.832 14.389 -14.712 1.00 88.75 87 ALA A N 1
ATOM 695 C CA . ALA A 1 87 ? 12.264 15.709 -14.972 1.00 88.75 87 ALA A CA 1
ATOM 696 C C . ALA A 1 87 ? 12.102 16.569 -13.702 1.00 88.75 87 ALA A C 1
ATOM 698 O O . ALA A 1 87 ? 11.624 17.700 -13.805 1.00 88.75 87 ALA A O 1
ATOM 699 N N . TRP A 1 88 ? 12.449 16.022 -12.532 1.00 64.94 88 TRP A N 1
ATOM 700 C CA . TRP A 1 88 ? 12.420 16.696 -11.231 1.00 64.94 88 TRP A CA 1
ATOM 701 C C . TRP A 1 88 ? 13.768 17.327 -10.883 1.00 64.94 88 TRP A C 1
ATOM 703 O O . TRP A 1 88 ? 14.816 16.731 -11.219 1.00 64.94 88 TRP A O 1
#

Radius of gyration: 14.85 Å; chains: 1; bounding box: 37×28×40 Å

Foldseek 3Di:
DEEEQLDQDDPPDPDRGNVVVVVVCVVVVHDDDYDYDPCQEPVCVVVCCVVPVDHDPRHDYVVSVVPDPDDDDDDDDPVVVVVVVVVD